Protein AF-A0A7Y8L3Q3-F1 (afdb_monomer)

Structure (mmCIF, N/CA/C/O backbone):
data_AF-A0A7Y8L3Q3-F1
#
_entry.id   AF-A0A7Y8L3Q3-F1
#
loop_
_atom_site.group_PDB
_atom_site.id
_atom_site.type_symbol
_atom_site.label_atom_id
_atom_site.label_alt_id
_atom_site.label_comp_id
_atom_site.label_asym_id
_atom_site.label_entity_id
_atom_site.label_seq_id
_atom_site.pdbx_PDB_ins_code
_atom_site.Cartn_x
_atom_site.Cartn_y
_atom_site.Cartn_z
_atom_site.occupancy
_atom_site.B_iso_or_equiv
_atom_site.auth_seq_id
_atom_site.auth_comp_id
_atom_site.auth_asym_id
_atom_site.auth_atom_id
_atom_site.pdbx_PDB_model_num
ATOM 1 N N . MET A 1 1 ? -1.308 -9.894 22.191 1.00 49.34 1 MET A N 1
ATOM 2 C CA . MET A 1 1 ? -0.757 -8.523 22.117 1.00 49.34 1 MET A CA 1
ATOM 3 C C . MET A 1 1 ? -1.770 -7.675 21.357 1.00 49.34 1 MET A C 1
ATOM 5 O O . MET A 1 1 ? -2.068 -8.029 20.224 1.00 49.34 1 MET A O 1
ATOM 9 N N . LYS A 1 2 ? -2.407 -6.668 21.974 1.00 58.56 2 LYS A N 1
ATOM 10 C CA . LYS A 1 2 ? -3.320 -5.780 21.228 1.00 58.56 2 LYS A CA 1
ATOM 11 C C . LYS A 1 2 ? -2.471 -4.973 20.245 1.00 58.56 2 LYS A C 1
ATOM 13 O O . LYS A 1 2 ? -1.516 -4.335 20.670 1.00 58.56 2 LYS A O 1
ATOM 18 N N . SER A 1 3 ? -2.781 -5.048 18.955 1.00 66.06 3 SER A N 1
ATOM 19 C CA . SER A 1 3 ? -2.132 -4.224 17.936 1.00 66.06 3 SER A CA 1
ATOM 20 C C . SER A 1 3 ? -2.443 -2.753 18.212 1.00 66.06 3 SER A C 1
ATOM 22 O O . SER A 1 3 ? -3.617 -2.374 18.224 1.00 66.06 3 SER A O 1
ATOM 24 N N . ASP A 1 4 ? -1.415 -1.936 18.441 1.00 89.38 4 ASP A N 1
ATOM 25 C CA . ASP A 1 4 ? -1.567 -0.485 18.533 1.00 89.38 4 ASP A CA 1
ATOM 26 C C . ASP A 1 4 ? -1.989 0.045 17.155 1.00 89.38 4 ASP A C 1
ATOM 28 O O . ASP A 1 4 ? -1.206 0.072 16.202 1.00 89.38 4 ASP A O 1
ATOM 32 N N . LYS A 1 5 ? -3.263 0.434 17.039 1.00 89.81 5 LYS A N 1
ATOM 33 C CA . LYS A 1 5 ? -3.846 0.934 15.790 1.00 89.81 5 LYS A CA 1
ATOM 34 C C . LYS A 1 5 ? -3.150 2.202 15.297 1.00 89.81 5 LYS A C 1
ATOM 36 O O . LYS A 1 5 ? -3.060 2.398 14.089 1.00 89.81 5 LYS A O 1
ATOM 41 N N . ARG A 1 6 ? -2.632 3.045 16.197 1.00 90.50 6 ARG A N 1
ATOM 42 C CA . ARG A 1 6 ? -1.900 4.261 15.823 1.00 90.50 6 ARG A CA 1
ATOM 43 C C . ARG A 1 6 ? -0.521 3.914 15.276 1.00 90.50 6 ARG A C 1
ATOM 45 O O . ARG A 1 6 ? -0.126 4.464 14.250 1.00 90.50 6 ARG A O 1
ATOM 52 N N . GLN A 1 7 ? 0.175 2.962 15.894 1.00 91.56 7 GLN A N 1
ATOM 53 C CA . GLN A 1 7 ? 1.414 2.422 15.329 1.00 91.56 7 GLN A CA 1
ATOM 54 C C . GLN A 1 7 ? 1.165 1.812 13.944 1.00 91.56 7 GLN A C 1
ATOM 56 O O . GLN A 1 7 ? 1.902 2.105 13.004 1.00 91.56 7 GLN A O 1
ATOM 61 N N . LEU A 1 8 ? 0.093 1.030 13.796 1.00 90.69 8 LEU A N 1
ATOM 62 C CA . LEU A 1 8 ? -0.286 0.424 12.523 1.00 90.69 8 LEU A CA 1
ATOM 63 C C . LEU A 1 8 ? -0.590 1.476 11.447 1.00 90.69 8 LEU A C 1
ATOM 65 O O . LEU A 1 8 ? -0.091 1.353 10.330 1.00 90.69 8 LEU A O 1
ATOM 69 N N . LEU A 1 9 ? -1.341 2.530 11.785 1.00 92.81 9 LEU A N 1
ATOM 70 C CA . LEU A 1 9 ? -1.605 3.655 10.885 1.00 92.81 9 LEU A CA 1
ATOM 71 C C . LEU A 1 9 ? -0.296 4.301 10.413 1.00 92.81 9 LEU A C 1
ATOM 73 O O . LEU A 1 9 ? -0.094 4.464 9.211 1.00 92.81 9 LEU A O 1
ATOM 77 N N . ASN A 1 10 ? 0.623 4.595 11.335 1.00 91.69 10 ASN A N 1
ATOM 78 C CA . ASN A 1 10 ? 1.921 5.182 10.998 1.00 91.69 10 ASN A CA 1
ATOM 79 C C . ASN A 1 10 ? 2.732 4.278 10.059 1.00 91.69 10 ASN A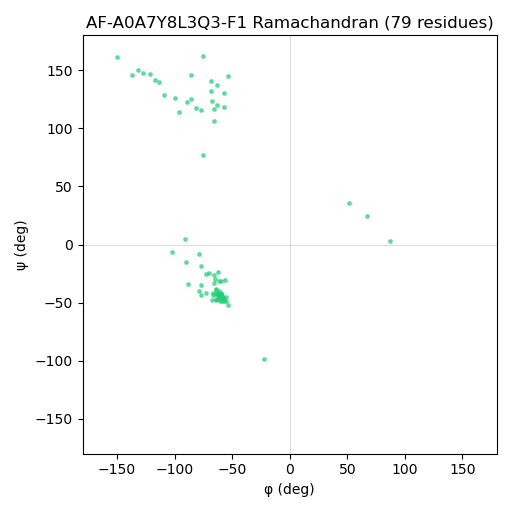 C 1
ATOM 81 O O . ASN A 1 10 ? 3.319 4.762 9.090 1.00 91.69 10 ASN A O 1
ATOM 85 N N . THR A 1 11 ? 2.737 2.964 10.298 1.00 90.31 11 THR A N 1
ATOM 86 C CA . THR A 1 11 ? 3.402 1.995 9.417 1.00 90.31 11 THR A CA 1
ATOM 87 C C . THR A 1 11 ? 2.780 1.972 8.020 1.00 90.31 11 THR A C 1
ATOM 89 O O . THR A 1 11 ? 3.512 1.958 7.030 1.00 90.31 11 THR A O 1
ATOM 92 N N . VAL A 1 12 ? 1.448 2.005 7.916 1.00 91.19 12 VAL A N 1
ATOM 93 C CA . VAL A 1 12 ? 0.732 2.020 6.628 1.00 91.19 12 VAL A CA 1
ATOM 94 C C . VAL A 1 12 ? 1.043 3.294 5.839 1.00 91.19 12 VAL A C 1
ATOM 96 O O . VAL A 1 12 ? 1.384 3.205 4.657 1.00 91.19 12 VAL A O 1
ATOM 99 N N . VAL A 1 13 ? 0.994 4.459 6.493 1.00 92.50 13 VAL A N 1
ATOM 100 C CA . VAL A 1 13 ? 1.328 5.761 5.889 1.00 92.50 13 VAL A CA 1
ATOM 101 C C . VAL A 1 13 ? 2.778 5.774 5.401 1.00 92.50 13 VAL A C 1
ATOM 103 O O . VAL A 1 13 ? 3.047 6.119 4.250 1.00 92.50 13 VAL A O 1
ATOM 106 N N . TYR A 1 14 ? 3.718 5.343 6.246 1.00 90.56 14 TYR A N 1
ATOM 107 C CA . TYR A 1 14 ? 5.137 5.273 5.899 1.00 90.56 14 TYR A CA 1
ATOM 108 C C . TYR A 1 14 ? 5.386 4.370 4.683 1.00 90.56 14 TYR A C 1
ATOM 110 O O . TYR A 1 14 ? 6.034 4.786 3.719 1.00 90.56 14 TYR A O 1
ATOM 118 N N . ALA A 1 15 ? 4.811 3.163 4.683 1.00 86.44 15 ALA A N 1
ATOM 119 C CA . ALA A 1 15 ? 4.940 2.226 3.574 1.00 86.44 15 ALA A CA 1
ATOM 120 C C . ALA A 1 15 ? 4.364 2.798 2.268 1.00 86.44 15 ALA A C 1
ATOM 122 O O . ALA A 1 15 ? 5.008 2.696 1.224 1.00 86.44 15 ALA A O 1
ATOM 123 N N . ARG A 1 16 ? 3.183 3.431 2.313 1.00 90.38 16 ARG A N 1
ATOM 124 C CA . ARG A 1 16 ? 2.563 4.075 1.142 1.00 90.38 16 ARG A CA 1
ATOM 125 C C . ARG A 1 16 ? 3.436 5.182 0.565 1.00 90.38 16 ARG A C 1
ATOM 127 O O . ARG A 1 16 ? 3.633 5.213 -0.650 1.00 90.38 16 ARG A O 1
ATOM 134 N N . ASN A 1 17 ? 4.000 6.035 1.416 1.00 90.44 17 ASN A N 1
ATOM 135 C CA . ASN A 1 17 ? 4.833 7.157 0.987 1.00 90.44 17 ASN A CA 1
ATOM 136 C C . ASN A 1 17 ? 6.115 6.695 0.290 1.00 90.44 17 ASN A C 1
ATOM 138 O O . ASN A 1 17 ? 6.394 7.147 -0.820 1.00 90.44 17 ASN A O 1
ATOM 142 N N . ILE A 1 18 ? 6.849 5.741 0.874 1.00 86.06 18 ILE A N 1
ATOM 143 C CA . ILE A 1 18 ? 8.055 5.176 0.242 1.00 86.06 18 ILE A CA 1
ATOM 144 C C . ILE A 1 18 ? 7.720 4.573 -1.117 1.00 86.06 18 ILE A C 1
ATOM 146 O O . ILE A 1 18 ? 8.399 4.819 -2.112 1.00 86.06 18 ILE A O 1
ATOM 150 N N . ARG A 1 19 ? 6.634 3.803 -1.181 1.00 84.06 19 ARG A N 1
ATOM 151 C CA . ARG A 1 19 ? 6.192 3.175 -2.427 1.00 84.06 19 ARG A CA 1
ATOM 152 C C . ARG A 1 19 ? 5.839 4.205 -3.481 1.00 84.06 19 ARG A C 1
ATOM 154 O O . ARG A 1 19 ? 6.233 4.045 -4.630 1.00 84.06 19 ARG A O 1
ATOM 161 N N . GLN A 1 20 ? 5.146 5.271 -3.092 1.00 88.31 20 GLN A N 1
ATOM 162 C CA . GLN A 1 20 ? 4.782 6.338 -4.013 1.00 88.31 20 GLN A CA 1
ATOM 163 C C . GLN A 1 20 ? 6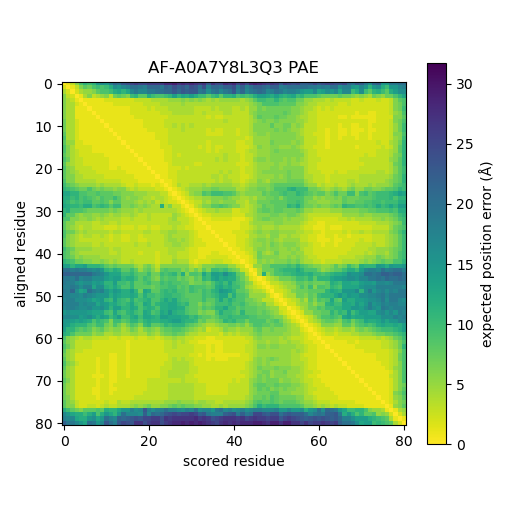.023 7.046 -4.560 1.00 88.31 20 GLN A C 1
ATOM 165 O O . GLN A 1 20 ? 6.101 7.285 -5.763 1.00 88.31 20 GLN A O 1
ATOM 170 N N . GLN A 1 21 ? 7.014 7.323 -3.708 1.00 87.62 21 GLN A N 1
ATOM 171 C CA . GLN A 1 21 ? 8.290 7.902 -4.134 1.00 87.62 21 GLN A CA 1
ATOM 172 C C . GLN A 1 21 ? 9.002 7.007 -5.151 1.00 87.62 21 GLN A C 1
ATOM 174 O O . GLN A 1 21 ? 9.468 7.498 -6.176 1.00 87.62 21 GLN A O 1
ATOM 179 N N . ILE A 1 22 ? 9.029 5.693 -4.920 1.00 83.88 22 ILE A N 1
ATOM 180 C CA . ILE A 1 22 ? 9.651 4.745 -5.848 1.00 83.88 22 ILE A CA 1
ATOM 181 C C . ILE A 1 22 ? 8.885 4.666 -7.179 1.00 83.88 22 ILE A C 1
ATOM 183 O O . ILE A 1 22 ? 9.499 4.695 -8.242 1.00 83.88 22 ILE A O 1
ATOM 187 N N . ILE A 1 23 ? 7.551 4.612 -7.144 1.00 85.19 23 ILE A N 1
ATOM 188 C CA . ILE A 1 23 ? 6.710 4.585 -8.353 1.00 85.19 23 ILE A CA 1
ATOM 189 C C . ILE A 1 23 ? 6.910 5.860 -9.188 1.00 85.19 23 ILE A C 1
ATOM 191 O O . ILE A 1 23 ? 6.990 5.788 -10.418 1.00 85.19 23 ILE A O 1
ATOM 195 N N . CYS A 1 24 ? 7.019 7.019 -8.535 1.00 88.31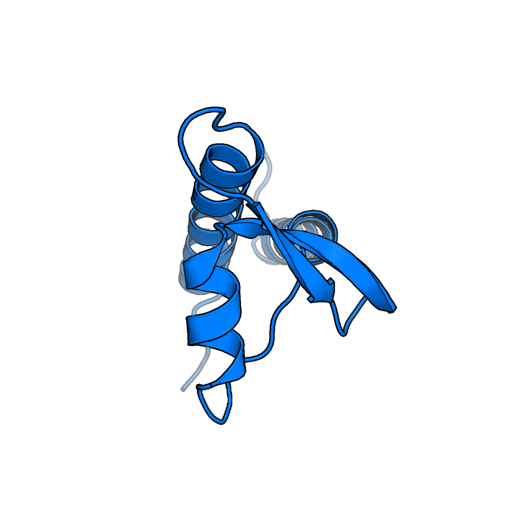 24 CYS A N 1
ATOM 196 C CA . CYS A 1 24 ? 7.248 8.306 -9.194 1.00 88.31 24 CYS A CA 1
ATOM 197 C C . CYS A 1 24 ? 8.703 8.519 -9.642 1.00 88.31 24 CYS A C 1
ATOM 199 O O . CYS A 1 24 ? 8.949 9.368 -10.496 1.00 88.31 24 CYS A O 1
ATOM 201 N N . SER A 1 25 ? 9.664 7.767 -9.099 1.00 85.81 25 SER A N 1
ATOM 202 C CA . SER A 1 25 ? 11.082 7.884 -9.448 1.00 85.81 25 SER A CA 1
ATOM 203 C C . SER A 1 25 ? 11.322 7.541 -10.921 1.00 85.81 25 SER A C 1
ATOM 205 O O . SER A 1 25 ? 10.774 6.573 -11.449 1.00 85.81 25 SER A O 1
ATOM 207 N N . SER A 1 26 ? 12.153 8.328 -11.602 1.00 85.00 26 SER A N 1
ATOM 208 C CA . SER A 1 26 ? 12.699 7.995 -12.927 1.00 85.00 26 SER A CA 1
ATOM 209 C C . SER A 1 26 ? 14.026 7.237 -12.841 1.00 85.00 26 SER A C 1
ATOM 211 O O . SER A 1 26 ? 14.459 6.653 -13.828 1.00 85.00 26 SER A O 1
ATOM 213 N N . PHE A 1 27 ? 14.664 7.244 -11.667 1.00 83.25 27 PHE A N 1
ATOM 214 C CA . PHE A 1 27 ? 15.969 6.630 -11.428 1.00 83.25 27 PHE A CA 1
ATOM 215 C C . PHE A 1 27 ? 15.858 5.161 -11.008 1.00 83.25 27 PHE A C 1
ATOM 217 O O . PHE A 1 27 ? 16.713 4.344 -11.334 1.00 83.25 27 PHE A O 1
ATOM 224 N N . THR A 1 28 ? 14.807 4.814 -10.267 1.00 76.62 28 THR A N 1
ATOM 225 C CA . THR A 1 28 ? 14.623 3.464 -9.733 1.00 76.62 28 THR A CA 1
ATOM 226 C C . THR A 1 28 ? 13.930 2.590 -10.780 1.00 76.62 28 THR A C 1
ATOM 228 O O . THR A 1 28 ? 12.839 2.959 -11.226 1.00 76.62 28 THR A O 1
ATOM 231 N N . PRO A 1 29 ? 14.502 1.429 -11.159 1.00 73.94 29 PRO A N 1
ATOM 232 C CA . PRO A 1 29 ? 13.805 0.455 -11.989 1.00 73.94 29 PRO A CA 1
ATOM 233 C C . PRO A 1 29 ? 12.456 0.094 -11.368 1.00 73.94 29 PRO A C 1
ATOM 235 O O . PRO A 1 29 ? 12.321 0.039 -10.144 1.00 73.94 29 PRO A O 1
ATOM 238 N N . LYS A 1 30 ? 11.448 -0.145 -12.203 1.00 77.94 30 LYS A N 1
ATOM 239 C CA . LYS A 1 30 ? 10.090 -0.496 -11.769 1.00 77.94 30 LYS A CA 1
ATOM 240 C C . LYS A 1 30 ? 9.801 -1.920 -12.205 1.00 77.94 30 LYS A C 1
ATOM 242 O O . LYS A 1 30 ? 10.181 -2.316 -13.302 1.00 77.94 30 LYS A O 1
ATOM 247 N N . SER A 1 31 ? 9.137 -2.665 -11.340 1.00 80.56 31 SER A N 1
ATOM 248 C CA . SER A 1 31 ? 8.588 -3.977 -11.649 1.00 80.56 31 SER A CA 1
ATOM 249 C C . SER A 1 31 ? 7.149 -4.016 -11.170 1.00 80.56 31 SER A C 1
ATOM 251 O O . SER A 1 31 ? 6.785 -3.343 -10.204 1.00 80.56 31 SER A O 1
ATOM 253 N N . ASP A 1 32 ? 6.325 -4.797 -11.846 1.00 84.81 32 ASP A N 1
ATOM 254 C CA . ASP A 1 32 ? 4.962 -5.004 -11.401 1.00 84.81 32 ASP A CA 1
ATOM 255 C C . ASP A 1 32 ? 4.896 -6.142 -10.386 1.00 84.81 32 ASP A C 1
ATOM 257 O O . ASP A 1 32 ? 5.607 -7.143 -10.470 1.00 84.81 32 ASP A O 1
ATOM 261 N N . PHE A 1 33 ? 3.990 -6.001 -9.427 1.00 84.50 33 PHE A N 1
ATOM 262 C CA . PHE A 1 33 ? 3.636 -7.057 -8.494 1.00 84.50 33 PHE A CA 1
ATOM 263 C C . PHE A 1 33 ? 2.118 -7.254 -8.491 1.00 84.50 33 PHE A C 1
ATOM 265 O O . PHE A 1 33 ? 1.336 -6.317 -8.661 1.00 84.50 33 PHE A O 1
ATOM 272 N N . TYR A 1 34 ? 1.687 -8.487 -8.273 1.00 86.00 34 TYR A N 1
ATOM 273 C CA . TYR A 1 34 ? 0.294 -8.854 -8.080 1.00 86.00 34 TYR A CA 1
ATOM 274 C C . TYR A 1 34 ? -0.189 -8.505 -6.668 1.00 86.00 34 TYR A C 1
ATOM 276 O O . TYR A 1 34 ? 0.265 -9.080 -5.676 1.00 86.00 34 TYR A O 1
ATOM 284 N N . CYS A 1 35 ? -1.147 -7.582 -6.575 1.00 89.75 35 CYS A N 1
ATOM 285 C CA . CYS A 1 35 ? -1.833 -7.272 -5.326 1.00 89.75 35 CYS A CA 1
ATOM 286 C C . CYS A 1 35 ? -2.949 -8.289 -5.064 1.00 89.75 35 CYS A C 1
ATOM 288 O O . CYS A 1 35 ? -3.939 -8.324 -5.795 1.00 89.75 35 CYS A O 1
ATOM 290 N N . ILE A 1 36 ? -2.849 -9.046 -3.969 1.00 88.69 36 ILE A N 1
ATOM 291 C CA . ILE A 1 36 ? -3.831 -10.094 -3.644 1.00 88.69 36 ILE A CA 1
ATOM 292 C C . ILE A 1 36 ? -5.230 -9.545 -3.328 1.00 88.69 36 ILE A C 1
ATOM 2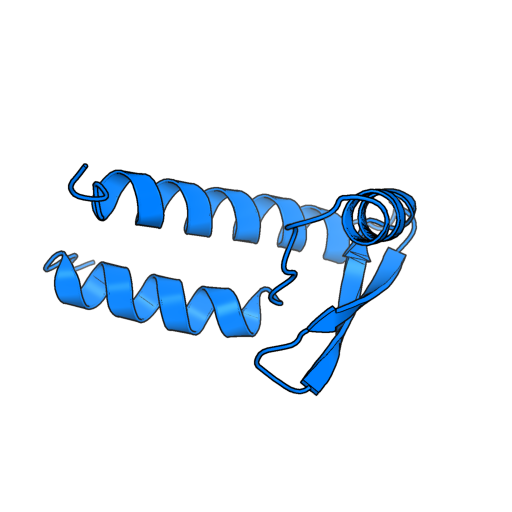94 O O . ILE A 1 36 ? -6.223 -10.233 -3.534 1.00 88.69 36 ILE A O 1
ATOM 298 N N . LYS A 1 37 ? -5.323 -8.297 -2.849 1.00 92.00 37 LYS A N 1
ATOM 299 C CA . LYS A 1 37 ? -6.606 -7.689 -2.473 1.00 92.00 37 LYS A CA 1
ATOM 300 C C . LYS A 1 37 ? -7.419 -7.228 -3.683 1.00 92.00 37 LYS A C 1
ATOM 302 O O . LYS A 1 37 ? -8.623 -7.439 -3.700 1.00 92.00 37 LYS A O 1
ATOM 307 N N . CYS A 1 38 ? -6.791 -6.590 -4.675 1.00 94.56 38 CYS A N 1
ATOM 308 C CA . CYS A 1 38 ? -7.508 -6.105 -5.864 1.00 94.56 38 CYS A CA 1
ATOM 309 C C . CYS A 1 38 ? -7.338 -6.982 -7.108 1.00 94.56 38 CYS A C 1
ATOM 311 O O . CYS A 1 38 ? -7.980 -6.707 -8.118 1.00 94.56 38 CYS A O 1
ATOM 313 N N . GLY A 1 39 ? -6.478 -8.001 -7.057 1.00 91.88 39 GLY A N 1
ATOM 314 C CA . GLY A 1 39 ? -6.258 -8.941 -8.154 1.00 91.88 39 GLY A CA 1
ATOM 315 C C . GLY A 1 39 ? -5.609 -8.330 -9.397 1.00 91.88 39 GLY A C 1
ATOM 316 O O . GLY A 1 39 ? -5.819 -8.815 -10.505 1.00 91.88 39 GLY A O 1
ATOM 317 N N . LYS A 1 40 ? -4.859 -7.232 -9.243 1.00 91.88 40 LYS A N 1
ATOM 318 C CA . LYS A 1 40 ? -4.223 -6.506 -10.355 1.00 91.88 40 LYS A CA 1
ATOM 319 C C . LYS A 1 40 ? -2.712 -6.442 -10.182 1.00 91.88 40 LYS A C 1
ATOM 321 O O . LYS A 1 40 ? -2.225 -6.302 -9.057 1.00 91.88 40 LYS A O 1
ATOM 326 N N . LEU A 1 41 ? -2.001 -6.473 -11.309 1.00 89.06 41 LEU A N 1
ATOM 327 C CA . LEU A 1 41 ? -0.598 -6.072 -11.384 1.00 89.06 41 LEU A CA 1
ATOM 328 C C . LEU A 1 41 ? -0.492 -4.564 -11.151 1.00 89.06 41 LEU A C 1
ATOM 330 O O . LEU A 1 41 ? -1.282 -3.787 -11.691 1.00 89.06 41 LEU A O 1
ATOM 334 N N . ARG A 1 42 ? 0.427 -4.161 -10.277 1.00 88.81 42 ARG A N 1
ATOM 335 C CA . ARG A 1 42 ? 0.633 -2.774 -9.860 1.00 88.81 42 ARG A CA 1
ATOM 336 C C . ARG A 1 42 ? 2.128 -2.471 -9.807 1.00 88.81 42 ARG A C 1
ATOM 338 O O . ARG A 1 42 ? 2.883 -3.348 -9.391 1.00 88.81 42 ARG A O 1
ATOM 345 N N . PRO A 1 43 ? 2.541 -1.236 -10.128 1.00 84.19 43 PRO A N 1
ATOM 346 C CA . PRO A 1 43 ? 3.949 -0.879 -10.113 1.00 84.19 43 PRO A CA 1
ATOM 347 C C . PRO A 1 43 ? 4.499 -0.873 -8.684 1.00 84.19 43 PRO A C 1
ATOM 349 O O . PRO A 1 43 ? 3.847 -0.408 -7.744 1.00 84.19 43 PRO A O 1
ATOM 352 N N . PHE A 1 44 ? 5.724 -1.362 -8.533 1.00 77.88 44 PHE A N 1
ATOM 353 C CA . PHE A 1 44 ? 6.518 -1.320 -7.311 1.00 77.88 44 PHE A CA 1
ATOM 354 C C . PHE A 1 44 ? 8.015 -1.273 -7.649 1.00 77.88 44 PHE A C 1
ATOM 356 O O . PHE A 1 44 ? 8.429 -1.550 -8.772 1.00 77.88 44 PHE A O 1
ATOM 363 N N . GLY A 1 45 ? 8.849 -0.862 -6.693 1.00 70.69 45 GLY A N 1
ATOM 364 C CA . GLY A 1 45 ? 10.293 -0.741 -6.904 1.00 70.69 45 GLY A CA 1
ATOM 365 C C . GLY A 1 45 ? 10.934 -2.043 -7.353 1.00 70.69 45 GLY A C 1
ATOM 366 O O . GLY A 1 45 ? 10.910 -2.994 -6.587 1.00 70.69 45 GLY A O 1
ATOM 367 N N . GLY A 1 46 ? 11.518 -2.044 -8.552 1.00 66.31 46 GLY A N 1
ATOM 368 C CA . GLY A 1 46 ? 12.109 -3.161 -9.300 1.00 66.31 46 GLY A CA 1
ATOM 369 C C . GLY A 1 46 ? 12.544 -4.369 -8.472 1.00 66.31 46 GLY A C 1
ATOM 370 O O . GLY A 1 46 ? 11.718 -5.212 -8.127 1.00 66.31 46 GLY A O 1
ATOM 371 N N . ASP A 1 47 ? 13.836 -4.454 -8.152 1.00 61.66 47 ASP A N 1
ATOM 372 C CA . ASP A 1 47 ? 14.422 -5.587 -7.415 1.00 61.66 47 ASP A CA 1
ATOM 373 C C . ASP A 1 47 ? 13.843 -5.754 -6.004 1.00 61.66 47 ASP A C 1
ATOM 375 O O . ASP A 1 47 ? 13.820 -6.861 -5.461 1.00 61.66 47 ASP A O 1
ATOM 379 N N . LEU A 1 48 ? 13.307 -4.674 -5.422 1.00 63.34 48 LEU A N 1
ATOM 380 C CA . LEU A 1 48 ? 12.621 -4.735 -4.134 1.00 63.34 48 LEU A CA 1
ATOM 381 C C . LEU A 1 48 ? 11.364 -5.610 -4.236 1.00 63.34 48 LEU A C 1
ATOM 383 O O . LEU A 1 48 ? 11.105 -6.382 -3.321 1.00 63.34 48 LEU A O 1
ATOM 387 N N . ALA A 1 49 ? 10.613 -5.566 -5.347 1.00 61.84 49 ALA A N 1
ATOM 388 C CA . ALA A 1 49 ? 9.446 -6.427 -5.568 1.00 61.84 49 ALA A CA 1
ATOM 389 C C . ALA A 1 49 ? 9.825 -7.914 -5.488 1.00 61.84 49 ALA A C 1
ATOM 391 O O . ALA A 1 49 ? 9.160 -8.698 -4.811 1.00 61.84 49 ALA A O 1
ATOM 392 N N . ILE A 1 50 ? 10.924 -8.283 -6.153 1.00 59.41 50 ILE A N 1
ATOM 393 C CA . ILE A 1 50 ? 11.416 -9.662 -6.249 1.00 59.41 50 ILE A CA 1
ATOM 394 C C . ILE A 1 50 ? 11.879 -10.163 -4.876 1.00 59.41 50 ILE A C 1
ATOM 396 O O . ILE A 1 50 ? 11.536 -11.278 -4.480 1.00 59.41 50 ILE A O 1
ATOM 400 N N . GLN A 1 51 ? 12.579 -9.323 -4.107 1.00 61.66 51 GLN A N 1
ATOM 401 C CA . GLN A 1 51 ? 12.989 -9.653 -2.737 1.00 61.66 51 GLN A CA 1
ATOM 402 C C . GLN A 1 51 ? 11.798 -9.938 -1.806 1.00 61.66 51 GLN A C 1
ATOM 404 O O . GLN A 1 51 ? 11.909 -10.767 -0.901 1.00 61.66 51 GLN A O 1
ATOM 409 N N . TYR A 1 52 ? 10.646 -9.296 -2.021 1.00 64.06 52 TYR A N 1
ATOM 410 C CA . TYR A 1 52 ? 9.446 -9.579 -1.230 1.00 64.06 52 TYR A CA 1
ATOM 411 C C . TYR A 1 52 ? 8.746 -10.878 -1.637 1.00 64.06 52 TYR A C 1
ATOM 413 O O . TYR A 1 52 ? 8.251 -11.579 -0.758 1.00 64.06 52 TYR A O 1
ATOM 421 N N . TYR A 1 53 ? 8.739 -11.239 -2.923 1.00 63.47 53 TYR A N 1
ATOM 422 C CA . TYR A 1 53 ? 8.184 -12.521 -3.378 1.00 63.47 53 TYR A CA 1
ATOM 423 C C . TYR A 1 53 ? 8.953 -13.737 -2.854 1.00 63.47 53 TYR A C 1
ATOM 425 O O . TYR A 1 53 ? 8.360 -14.793 -2.649 1.00 63.47 53 TYR A O 1
ATOM 433 N N . GLY A 1 54 ? 10.257 -13.587 -2.616 1.00 64.25 54 GLY A N 1
ATOM 434 C CA . GLY A 1 54 ? 11.103 -14.646 -2.067 1.00 64.25 54 GLY A CA 1
ATOM 435 C C . GLY A 1 54 ? 10.980 -14.855 -0.555 1.00 64.25 54 GLY A C 1
ATOM 436 O O . GLY A 1 54 ? 11.545 -15.818 -0.046 1.00 64.25 54 GLY A O 1
ATOM 437 N N . ASN A 1 55 ? 10.267 -13.985 0.171 1.00 70.38 55 ASN A N 1
ATOM 438 C CA . ASN A 1 55 ? 10.146 -14.077 1.625 1.00 70.38 55 ASN A CA 1
ATOM 439 C C . ASN A 1 55 ? 8.852 -14.799 2.044 1.00 70.38 55 ASN A C 1
ATOM 441 O O . ASN A 1 55 ? 7.756 -14.252 1.865 1.00 70.38 55 ASN A O 1
ATOM 445 N N . PRO A 1 5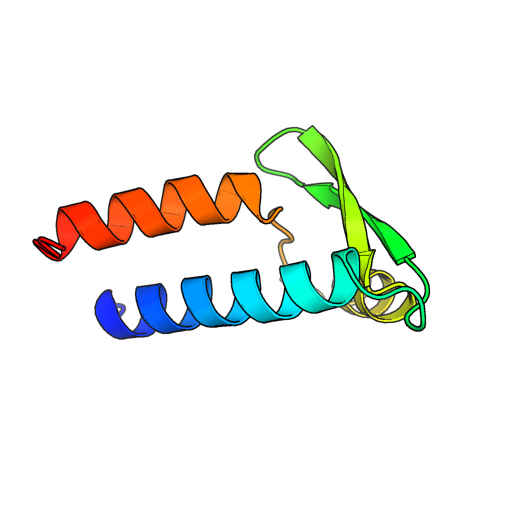6 ? 8.945 -15.995 2.661 1.00 68.81 56 PRO A N 1
ATOM 446 C CA . PRO A 1 56 ? 7.782 -16.689 3.199 1.00 68.81 56 PRO A CA 1
ATOM 447 C C . PRO A 1 56 ? 7.04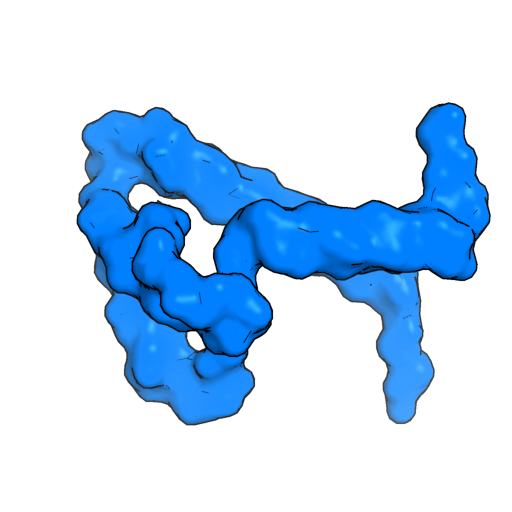8 -15.806 4.212 1.00 68.81 56 PRO A C 1
ATOM 449 O O . PRO A 1 56 ? 7.654 -15.251 5.126 1.00 68.81 56 PRO A O 1
ATOM 452 N N . GLY A 1 57 ? 5.730 -15.678 4.055 1.00 68.19 57 GLY A N 1
ATOM 453 C CA . GLY A 1 57 ? 4.891 -14.887 4.960 1.00 68.19 57 GLY A CA 1
ATOM 454 C C . GLY A 1 57 ? 4.780 -13.397 4.620 1.00 68.19 57 GLY A C 1
ATOM 455 O O . GLY A 1 57 ? 4.103 -12.670 5.346 1.00 68.19 57 GLY A O 1
ATOM 456 N N . VAL A 1 58 ? 5.376 -12.927 3.519 1.00 73.50 58 VAL A N 1
ATOM 457 C CA . VAL A 1 58 ? 5.163 -11.556 3.037 1.00 73.50 58 VAL A CA 1
ATOM 458 C C . VAL A 1 58 ? 3.967 -11.508 2.089 1.00 73.50 58 VAL A C 1
ATOM 460 O O . VAL A 1 58 ? 3.935 -12.173 1.058 1.00 73.50 58 VAL A O 1
ATOM 463 N N . VAL A 1 59 ? 2.981 -10.674 2.427 1.00 77.19 59 VAL A N 1
ATOM 464 C CA . VAL A 1 59 ? 1.826 -10.385 1.569 1.00 77.19 59 VAL A CA 1
ATOM 465 C C . VAL A 1 59 ? 1.935 -8.964 1.036 1.00 77.19 59 VAL A C 1
ATOM 467 O O . VAL A 1 59 ? 2.106 -8.007 1.795 1.00 77.19 59 VAL A O 1
ATOM 470 N N . LEU A 1 60 ? 1.811 -8.816 -0.283 1.00 79.88 60 LEU A N 1
ATOM 471 C CA . LEU A 1 60 ? 1.905 -7.524 -0.950 1.00 79.88 60 LEU A CA 1
ATOM 472 C C . LEU A 1 60 ? 0.517 -6.949 -1.266 1.00 79.88 60 LEU A C 1
ATOM 474 O O . LEU A 1 60 ? -0.308 -7.557 -1.949 1.00 79.88 60 LEU A O 1
ATOM 478 N N . PHE A 1 61 ? 0.295 -5.718 -0.807 1.00 87.81 61 PHE A N 1
ATOM 479 C CA . PHE A 1 61 ? -0.882 -4.900 -1.106 1.00 87.81 61 PHE A CA 1
ATOM 480 C C . PHE A 1 61 ? -0.459 -3.639 -1.858 1.00 87.81 61 PHE A C 1
ATOM 482 O O . PHE A 1 61 ? 0.574 -3.063 -1.529 1.00 87.81 61 PHE A O 1
ATOM 489 N N . CYS A 1 62 ? -1.231 -3.181 -2.845 1.00 90.44 62 CYS A N 1
ATOM 490 C CA . CYS A 1 62 ? -0.932 -1.937 -3.563 1.00 90.44 62 CYS A CA 1
ATOM 491 C C . CYS A 1 62 ? -1.259 -0.690 -2.750 1.00 90.44 62 CYS A C 1
ATOM 493 O O . CYS A 1 62 ? -2.011 -0.757 -1.777 1.00 90.44 62 CYS A O 1
ATOM 495 N N . ASN A 1 63 ? -0.693 0.447 -3.167 1.00 91.50 63 ASN A N 1
ATOM 496 C CA . ASN A 1 63 ? -0.925 1.720 -2.494 1.00 91.50 63 ASN A CA 1
ATOM 497 C C . ASN A 1 63 ? -2.417 2.047 -2.400 1.00 91.50 63 ASN A C 1
ATOM 499 O O . ASN A 1 63 ? -2.855 2.359 -1.300 1.00 91.50 63 ASN A O 1
ATOM 503 N N . ASP A 1 64 ? -3.203 1.871 -3.467 1.00 93.38 64 ASP A N 1
ATOM 504 C CA . ASP A 1 64 ? -4.663 2.071 -3.440 1.00 93.38 64 ASP A CA 1
ATOM 505 C C . ASP A 1 64 ? -5.329 1.244 -2.326 1.00 93.38 64 ASP A C 1
ATOM 507 O O . ASP A 1 64 ? -6.015 1.775 -1.457 1.00 93.38 64 ASP A O 1
ATOM 511 N N . CYS A 1 65 ? -5.043 -0.060 -2.285 1.00 94.25 65 CYS A N 1
ATOM 512 C CA . CYS A 1 65 ? -5.612 -0.983 -1.307 1.00 94.25 65 CYS A CA 1
ATOM 513 C C . CYS A 1 65 ? -5.182 -0.697 0.135 1.00 94.25 65 CYS A C 1
ATOM 515 O O . CYS A 1 65 ? -5.955 -0.973 1.058 1.00 94.25 65 CYS A O 1
ATOM 517 N N . LEU A 1 66 ? -3.955 -0.199 0.323 1.00 92.88 66 LEU A N 1
ATOM 518 C CA . LEU A 1 66 ? -3.468 0.293 1.609 1.00 92.88 66 LEU A CA 1
ATOM 519 C C . LEU A 1 66 ? -4.106 1.635 1.982 1.00 92.88 66 LEU A C 1
ATOM 521 O O . LEU A 1 66 ? -4.202 1.925 3.164 1.00 92.88 66 LEU A O 1
ATOM 525 N N . GLY A 1 67 ? -4.555 2.431 1.010 1.00 94.56 67 GLY A N 1
ATOM 526 C CA . GLY A 1 67 ? -5.270 3.687 1.250 1.00 94.56 67 GLY A CA 1
ATOM 527 C C . GLY A 1 67 ? -6.625 3.458 1.868 1.00 94.56 67 GLY A C 1
ATOM 528 O O . GLY A 1 67 ? -6.899 3.983 2.932 1.00 94.56 67 GLY A O 1
ATOM 529 N N . GLU A 1 68 ? -7.396 2.533 1.303 1.00 95.81 68 GLU A N 1
ATOM 530 C CA . GLU A 1 68 ? -8.657 2.110 1.918 1.00 95.81 68 GLU A CA 1
ATOM 531 C C . GLU A 1 68 ? -8.469 1.598 3.356 1.00 95.81 68 GLU A C 1
ATOM 533 O O . GLU A 1 68 ? -9.383 1.664 4.175 1.00 95.81 68 GLU A O 1
ATOM 538 N N . PHE A 1 69 ? -7.309 1.007 3.661 1.00 94.25 69 PHE A N 1
ATOM 539 C CA . PHE A 1 69 ? -7.002 0.548 5.011 1.00 94.25 69 PHE A CA 1
ATOM 540 C C . PHE A 1 69 ? -6.577 1.699 5.929 1.00 94.25 69 PHE A C 1
ATOM 542 O O . PHE A 1 69 ? -7.006 1.745 7.078 1.00 94.25 69 PHE A O 1
ATOM 549 N N . GLU A 1 70 ? -5.789 2.643 5.414 1.00 94.31 70 GLU A N 1
ATOM 550 C CA . GLU A 1 70 ? -5.460 3.899 6.088 1.00 94.31 70 GLU A CA 1
ATOM 551 C C . GLU A 1 70 ? -6.733 4.663 6.479 1.00 94.31 70 GLU A C 1
ATOM 553 O O . GLU A 1 70 ? -6.883 5.024 7.643 1.00 94.31 70 GLU A O 1
ATOM 558 N N . ASP A 1 71 ? -7.675 4.831 5.549 1.00 94.81 71 ASP A N 1
ATOM 559 C CA . ASP A 1 71 ? -8.939 5.542 5.773 1.00 94.81 71 ASP A CA 1
ATOM 560 C C . ASP A 1 71 ? -9.768 4.882 6.881 1.00 94.81 71 ASP A C 1
ATOM 562 O O . ASP A 1 71 ? -10.278 5.558 7.776 1.00 94.81 71 ASP A O 1
ATOM 566 N N . LYS A 1 72 ? -9.838 3.543 6.884 1.00 93.69 72 LYS A N 1
ATOM 567 C CA . LYS A 1 72 ? -10.488 2.778 7.960 1.00 93.69 72 LYS A CA 1
ATOM 568 C C . LYS A 1 72 ? -9.814 3.006 9.310 1.00 93.69 72 LYS A C 1
ATOM 570 O O . LYS A 1 72 ? -10.501 3.249 10.296 1.00 93.69 72 LYS A O 1
ATOM 575 N N . LEU A 1 73 ? -8.483 2.958 9.364 1.00 93.25 73 LEU A N 1
ATOM 576 C CA . LEU A 1 73 ? -7.740 3.195 10.604 1.00 93.25 73 LEU A CA 1
ATOM 577 C C . LEU A 1 73 ? -7.921 4.625 11.117 1.00 93.25 73 LEU A C 1
ATOM 579 O O . LEU A 1 73 ? -8.052 4.816 12.323 1.00 93.25 73 LEU A O 1
ATOM 583 N N . ARG A 1 74 ? -7.951 5.621 10.224 1.00 93.81 74 ARG A N 1
ATOM 584 C CA . ARG A 1 74 ? -8.228 7.019 10.582 1.00 93.81 74 ARG A CA 1
ATOM 585 C C . ARG A 1 74 ? -9.624 7.174 11.178 1.00 93.81 74 ARG A C 1
ATOM 587 O O . ARG A 1 74 ? -9.742 7.770 12.245 1.00 93.81 74 ARG A O 1
ATOM 594 N N . ALA A 1 75 ? -10.638 6.578 10.549 1.00 92.81 75 ALA A N 1
ATOM 595 C CA . ALA A 1 75 ? -12.010 6.590 11.053 1.00 92.81 75 ALA A CA 1
ATOM 596 C C . ALA A 1 75 ? -12.133 5.906 12.428 1.00 92.81 75 ALA A C 1
ATOM 598 O O . ALA A 1 75 ? -12.776 6.431 13.329 1.00 92.81 75 ALA A O 1
ATOM 599 N N . GLU A 1 76 ? -11.474 4.761 12.630 1.00 91.50 76 GLU A N 1
ATOM 600 C CA . GLU A 1 76 ? -11.489 4.042 13.914 1.00 91.50 76 GLU A CA 1
ATOM 601 C C . GLU A 1 76 ? -10.727 4.752 15.042 1.00 91.50 76 GLU A C 1
ATOM 603 O O . GLU A 1 76 ? -10.981 4.484 16.217 1.00 91.50 76 GLU A O 1
ATOM 608 N N . LEU A 1 77 ? -9.754 5.596 14.698 1.00 89.94 77 LEU A N 1
ATOM 609 C CA . LEU A 1 77 ? -8.960 6.376 15.649 1.00 89.94 77 LEU A CA 1
ATOM 610 C C . LEU A 1 77 ? -9.562 7.755 15.934 1.00 89.94 77 LEU A C 1
ATOM 612 O O . LEU A 1 77 ? -8.918 8.543 16.628 1.00 89.94 77 LEU A O 1
ATOM 616 N N . ASP A 1 78 ? -10.751 8.038 15.391 1.00 80.56 78 ASP A N 1
ATOM 617 C CA . ASP A 1 78 ? -11.405 9.347 15.452 1.00 80.56 78 ASP A CA 1
ATOM 618 C C . ASP A 1 78 ? -10.452 10.469 14.993 1.00 80.56 78 ASP A C 1
ATOM 620 O O . ASP A 1 78 ? -10.407 11.575 15.538 1.00 80.56 78 ASP A O 1
ATOM 624 N N . TRP A 1 79 ? -9.606 10.145 14.004 1.00 64.31 79 TRP A N 1
ATOM 625 C CA . TRP A 1 79 ? -8.638 11.067 13.428 1.00 64.31 79 TRP A CA 1
ATOM 626 C C . TRP A 1 79 ? -9.388 12.045 12.528 1.00 64.31 79 TRP A C 1
ATOM 628 O O . TRP A 1 79 ? -9.383 11.924 11.303 1.00 64.31 79 TRP A O 1
ATOM 638 N N . ASN A 1 80 ? -10.046 13.011 13.157 1.00 52.50 80 ASN A N 1
ATOM 639 C CA . ASN A 1 80 ? -10.545 14.199 12.490 1.00 52.50 80 ASN A CA 1
ATOM 640 C C . ASN A 1 80 ? -9.325 14.993 12.000 1.00 52.50 80 ASN A C 1
ATOM 642 O O . ASN A 1 80 ? -8.450 15.352 12.793 1.00 52.50 80 ASN A O 1
ATOM 646 N N . LEU A 1 81 ? -9.220 15.141 10.677 1.00 51.81 81 LEU A N 1
ATOM 647 C CA . LEU A 1 81 ? -8.294 16.067 10.022 1.00 51.81 81 LEU A C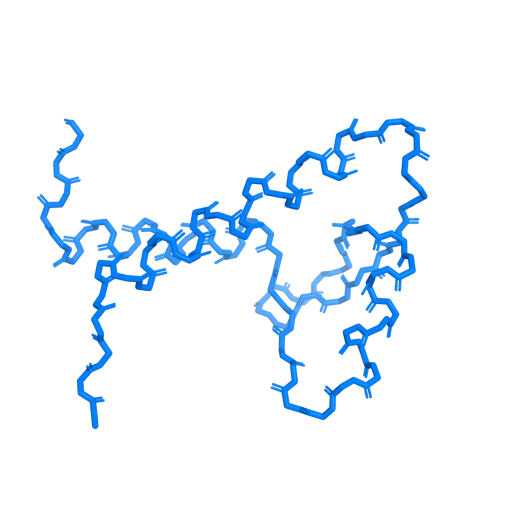A 1
ATOM 6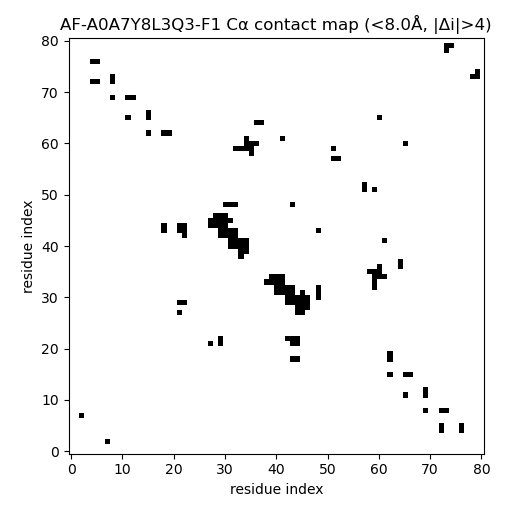48 C C . LEU A 1 81 ? -8.692 17.511 10.334 1.00 51.81 81 LEU A C 1
ATOM 650 O O . LEU A 1 81 ? -9.910 17.793 10.297 1.00 51.81 81 LEU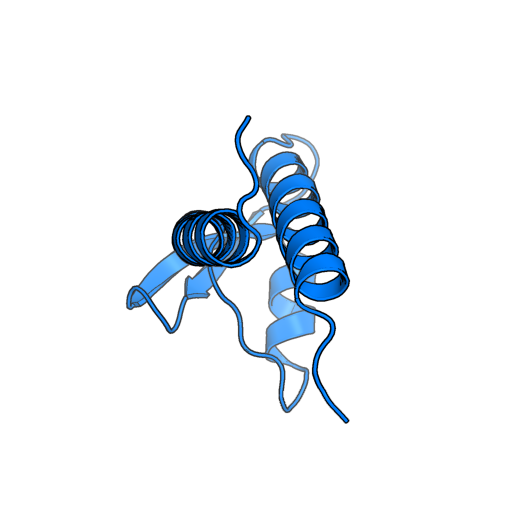 A O 1
#

Radius of gyration: 13.82 Å; Cα contacts (8 Å, |Δi|>4): 80; chains: 1; bounding box: 28×33×35 Å

pLDDT: mean 82.17, std 12.24, range [49.34, 95.81]

Sequence (81 aa):
MKSDKRQLLNTVVYARNIRQQIICSSFTPKSDFYCIKCGKLRPFGGDLAIQYYGNPGVVLFCNDCLGEFEDKLRAELDWNL

Secondary structure (DSSP, 8-state):
----HHHHHHHHHHHHHHHHHHHH-SSS-EEEEEETTTTEEEEEEHHHHHHHHTSTT-----HHHHHHHHHHHHHHTT---

Foldseek 3Di:
DPPPLVVVLVVLVVVLVVFVCQQPDPPFDWDWDQQPVVRDTDIGGPVVRVVQVPDPPRHDHDSVRSVVVSVVSCVVVVVDD

Solvent-accessible surface area (backbone atoms only — not comparable to full-atom values): 4857 Å² total; per-residue (Å²): 130,85,78,56,61,67,60,50,41,53,51,51,54,51,53,41,51,56,49,49,52,36,60,70,38,88,83,52,58,71,33,72,43,70,15,76,85,80,73,41,75,40,80,32,43,24,73,62,50,54,60,44,74,71,37,91,92,61,80,58,69,44,61,70,65,47,44,63,48,44,54,51,46,33,62,76,65,68,58,78,128

Mean predicted aligned error: 6.33 Å